Protein AF-A0A8T5NCD7-F1 (afdb_monomer_lite)

Foldseek 3Di:
DDDPPPPVVVVLVQLQDLLSQLVVCVVVVVAPQQFGDLQSSLVSLVVSVVVCVVVVRDRDPLSVLLSVVSVVVNVVVVVVVPDDPPPVPPPDDPDPPPPDDDPPDPDPPPPPRGQGNVNVVVVSVVVVVVVVVVVVVVVVVVVVVVVVVVVVVVVVVVPD

Secondary structure (DSSP, 8-state):
--SSSSSHHHHHHHTTSHHHHHHHHHHTTSS-TTS--HHHHHHHHHHHHHHHHHTT----HHHHHHHHHHHHHHHHHHHHHHS---------------S--PPPPP------PPPPHHHHHHHHHHHHHHHHHHHHHHHHHHHHHHHHHHHHHHHTTS--

Sequence (160 aa):
MTNGEAEAVTGEKILEEPIEILVNLARNGEIDPWNIDIVEITDKFLRQVEELEKMDLRVSGRTLLYAAILLRMKSNALVEVEEPPEEFMDEGDNFEISDYPVPTLPLRRASRRPVTLEELLAELKKAEVIEERRIERIRSKKEVHRTTIKEVLAIAHEED

pLDDT: mean 74.48, std 15.22, range [40.75, 92.0]

Structure (mmCIF, N/CA/C/O backbone):
data_AF-A0A8T5NCD7-F1
#
_entry.id   AF-A0A8T5NCD7-F1
#
loop_
_atom_site.group_PDB
_atom_site.id
_atom_site.type_symbol
_atom_site.label_atom_id
_atom_site.label_alt_id
_atom_site.label_comp_id
_atom_site.label_asym_id
_atom_site.label_entity_id
_atom_site.label_seq_id
_atom_site.pdbx_PDB_ins_code
_atom_site.Cartn_x
_atom_site.Cartn_y
_atom_site.Cartn_z
_atom_site.occupancy
_atom_site.B_iso_or_equiv
_atom_site.auth_seq_id
_atom_site.auth_comp_id
_atom_site.auth_asym_id
_atom_site.auth_atom_id
_atom_site.pdbx_PDB_model_num
ATOM 1 N N . MET A 1 1 ? -11.289 -37.194 17.646 1.00 44.72 1 MET A N 1
ATOM 2 C CA . MET A 1 1 ? -12.014 -35.929 17.892 1.00 44.72 1 MET A CA 1
ATOM 3 C C . MET A 1 1 ? -11.258 -35.285 19.041 1.00 44.72 1 MET A C 1
ATOM 5 O O . MET A 1 1 ? -11.295 -35.862 20.110 1.00 44.72 1 MET A O 1
ATOM 9 N N . THR A 1 2 ? -10.307 -34.375 18.845 1.00 51.69 2 THR A N 1
ATOM 10 C CA . THR A 1 2 ? -10.525 -32.935 18.625 1.00 51.69 2 THR A CA 1
ATOM 11 C C . THR A 1 2 ? -9.167 -32.272 18.300 1.00 51.69 2 THR A C 1
ATOM 13 O O . THR A 1 2 ? -8.440 -31.917 19.216 1.00 51.69 2 THR A O 1
ATOM 16 N N . ASN A 1 3 ? -8.789 -32.133 17.025 1.00 44.78 3 ASN A N 1
ATOM 17 C CA . ASN A 1 3 ? -7.592 -31.360 16.620 1.00 44.78 3 ASN A CA 1
ATOM 18 C C . ASN A 1 3 ? -7.910 -30.313 15.529 1.00 44.78 3 ASN A C 1
ATOM 20 O O . ASN A 1 3 ? -6.996 -29.738 14.958 1.00 44.78 3 ASN A O 1
ATOM 24 N N . GLY A 1 4 ? -9.191 -30.070 15.220 1.00 46.78 4 GLY A N 1
ATOM 25 C CA . GLY A 1 4 ? -9.608 -29.218 14.094 1.00 46.78 4 GLY A CA 1
ATOM 26 C C . GLY A 1 4 ? -9.951 -27.766 14.442 1.00 46.78 4 GLY A C 1
ATOM 27 O O . GLY A 1 4 ? -10.229 -26.993 13.538 1.00 46.78 4 GLY A O 1
ATOM 28 N N . GLU A 1 5 ? -9.958 -27.378 15.720 1.00 46.09 5 GLU A N 1
ATOM 29 C CA . GLU A 1 5 ? -10.472 -26.060 16.143 1.00 46.09 5 GLU A CA 1
ATOM 30 C C . GLU A 1 5 ? -9.367 -25.027 16.435 1.00 46.09 5 GLU A C 1
ATOM 32 O O . GLU A 1 5 ? -9.651 -23.840 16.553 1.00 46.09 5 GLU A O 1
ATOM 37 N N . ALA A 1 6 ? -8.097 -25.443 16.511 1.00 44.88 6 ALA A N 1
ATOM 38 C CA . ALA A 1 6 ? -6.982 -24.552 16.858 1.00 44.88 6 ALA A CA 1
ATOM 39 C C . ALA A 1 6 ? -6.314 -23.859 15.652 1.00 44.88 6 ALA A C 1
ATOM 41 O O . ALA A 1 6 ? -5.519 -22.946 15.851 1.00 44.88 6 ALA A O 1
ATOM 42 N N . GLU A 1 7 ? -6.622 -24.268 14.417 1.00 45.31 7 GLU A N 1
ATOM 43 C CA . GLU A 1 7 ? -5.951 -23.767 13.203 1.00 45.31 7 GLU A CA 1
ATOM 44 C C . GLU A 1 7 ? -6.699 -22.593 12.537 1.00 45.31 7 GLU A C 1
ATOM 46 O O . GLU A 1 7 ? -6.101 -21.801 11.815 1.00 45.31 7 GLU A O 1
ATOM 51 N N . ALA A 1 8 ? -7.996 -22.428 12.828 1.00 47.44 8 ALA A N 1
ATOM 52 C CA . ALA A 1 8 ? -8.821 -21.358 12.261 1.00 47.44 8 ALA A CA 1
ATOM 53 C C . ALA A 1 8 ? -8.645 -20.005 12.980 1.00 47.44 8 ALA A C 1
ATOM 55 O O . ALA A 1 8 ? -8.668 -18.955 12.345 1.00 47.44 8 ALA A O 1
ATOM 56 N N . VAL A 1 9 ? -8.397 -20.017 14.296 1.00 45.19 9 VAL A N 1
ATOM 57 C CA . VAL A 1 9 ? -8.349 -18.795 15.130 1.00 45.19 9 VAL A CA 1
ATOM 58 C C . VAL A 1 9 ? -7.078 -17.964 14.892 1.00 45.19 9 VAL A C 1
ATOM 60 O O . VAL A 1 9 ? -7.050 -16.762 15.155 1.00 45.19 9 VAL A O 1
ATOM 63 N N . THR A 1 10 ? -6.008 -18.576 14.380 1.00 49.28 10 THR A N 1
ATOM 64 C CA . THR A 1 10 ? -4.780 -17.862 14.008 1.00 49.28 10 THR A CA 1
ATOM 65 C C . THR A 1 10 ? -4.906 -17.178 12.650 1.00 49.28 10 THR A C 1
ATOM 67 O O . THR A 1 10 ? -4.465 -16.042 12.530 1.00 49.28 10 THR A O 1
ATOM 70 N N . GLY A 1 11 ? -5.553 -17.802 11.659 1.00 50.88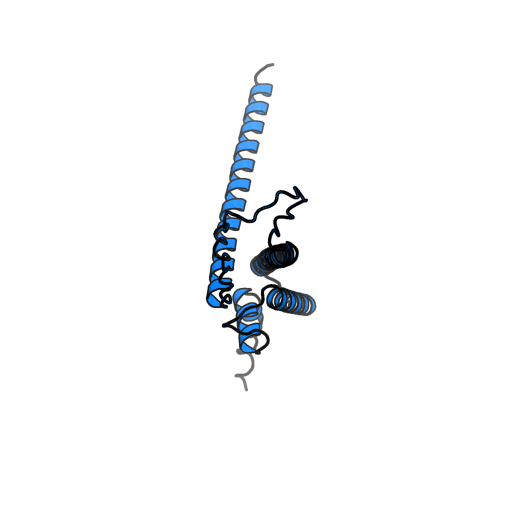 11 GLY A N 1
ATOM 71 C CA . GLY A 1 11 ? -5.681 -17.257 10.299 1.00 50.88 11 GLY A CA 1
ATOM 72 C C . GLY A 1 11 ? -6.440 -15.926 10.207 1.00 50.88 11 GLY A C 1
ATOM 73 O O . GLY A 1 11 ? -6.081 -15.076 9.398 1.00 50.88 11 GLY A O 1
ATOM 74 N N . GLU A 1 12 ? -7.439 -15.710 11.067 1.00 51.38 12 GLU A N 1
ATOM 75 C CA . GLU A 1 12 ? -8.267 -14.491 11.053 1.00 51.38 12 GLU A CA 1
ATOM 76 C C . GLU A 1 12 ? -7.509 -13.249 11.547 1.00 51.38 12 GLU A C 1
ATOM 78 O O . GLU A 1 12 ? -7.588 -12.195 10.924 1.00 51.38 12 GLU A O 1
ATOM 83 N N . LYS A 1 13 ? -6.706 -13.375 12.615 1.00 50.47 13 LYS A N 1
ATOM 84 C CA . LYS A 1 13 ? -5.863 -12.271 13.122 1.00 50.47 13 LYS A CA 1
ATOM 85 C C . LYS A 1 13 ? -4.676 -11.947 12.220 1.00 50.47 13 LYS A C 1
ATOM 87 O O . LYS A 1 13 ? -4.212 -10.814 12.197 1.00 50.47 13 LYS A O 1
ATOM 92 N N . ILE A 1 14 ? -4.176 -12.956 11.516 1.00 52.56 14 ILE A N 1
ATOM 93 C CA . ILE A 1 14 ? -3.037 -12.881 10.593 1.00 52.56 14 ILE A CA 1
ATOM 94 C C . ILE A 1 14 ? -3.354 -11.919 9.427 1.00 52.56 14 ILE A C 1
ATOM 96 O O . ILE A 1 14 ? -2.522 -11.115 9.023 1.00 52.56 14 ILE A O 1
ATOM 100 N N . LEU A 1 15 ? -4.604 -11.875 8.957 1.00 56.56 15 LEU A N 1
ATOM 101 C CA . LEU A 1 15 ? -5.020 -10.980 7.867 1.00 56.56 15 LEU A CA 1
ATOM 102 C C . LEU A 1 15 ? -5.241 -9.512 8.287 1.00 56.56 15 LEU A C 1
ATOM 104 O O . LEU A 1 15 ? -5.474 -8.662 7.427 1.00 56.56 15 LEU A O 1
ATOM 108 N N . GLU A 1 16 ? -5.154 -9.182 9.581 1.00 64.69 16 GLU A N 1
ATOM 109 C CA . GLU A 1 16 ? -5.339 -7.808 10.075 1.00 64.69 16 GLU A CA 1
ATOM 110 C C . GLU A 1 16 ? -4.074 -6.938 9.933 1.00 64.69 16 GLU A C 1
ATOM 112 O O . GLU A 1 16 ? -4.161 -5.704 10.015 1.00 64.69 16 GLU A O 1
ATOM 117 N N . GLU A 1 17 ? -2.900 -7.549 9.720 1.00 83.75 17 GLU A N 1
ATOM 118 C CA . GLU A 1 17 ? -1.643 -6.821 9.549 1.00 83.75 17 GLU A CA 1
ATOM 119 C C . GLU A 1 17 ? -1.420 -6.388 8.087 1.00 83.75 17 GLU A C 1
ATOM 121 O O . GLU A 1 17 ? -1.440 -7.211 7.170 1.00 83.75 17 GLU A O 1
ATOM 126 N N . PRO A 1 18 ? -1.118 -5.102 7.828 1.00 86.44 18 PRO A N 1
ATOM 127 C CA . PRO A 1 18 ? -0.972 -4.602 6.459 1.00 86.44 18 PRO A CA 1
ATOM 128 C C . PRO A 1 18 ? 0.188 -5.243 5.695 1.00 86.44 18 PRO A C 1
ATOM 130 O O . PRO A 1 18 ? 0.117 -5.430 4.483 1.00 86.44 18 PRO A O 1
ATOM 133 N N . ILE A 1 19 ? 1.267 -5.583 6.402 1.00 88.62 19 ILE A N 1
ATOM 134 C CA . ILE A 1 19 ? 2.433 -6.249 5.817 1.00 88.62 19 ILE A CA 1
ATOM 135 C C . ILE A 1 19 ? 2.052 -7.644 5.328 1.00 88.62 19 ILE A C 1
ATOM 137 O O . ILE A 1 19 ? 2.478 -8.058 4.253 1.00 88.62 19 ILE A O 1
ATOM 141 N N . GLU A 1 20 ? 1.238 -8.354 6.101 1.00 87.44 20 GLU A N 1
ATOM 142 C CA . GLU A 1 20 ? 0.788 -9.693 5.756 1.00 87.44 20 GLU A CA 1
ATOM 143 C C . GLU A 1 20 ? -0.099 -9.683 4.513 1.00 87.44 20 GLU A C 1
ATOM 145 O O . GLU A 1 20 ? 0.105 -10.505 3.624 1.00 87.44 20 GLU A O 1
ATOM 150 N N . ILE A 1 21 ? -0.999 -8.703 4.393 1.00 88.50 21 ILE A N 1
ATOM 151 C CA . ILE A 1 21 ? -1.802 -8.504 3.180 1.00 88.50 21 ILE A CA 1
ATOM 152 C C . ILE A 1 21 ? -0.887 -8.373 1.952 1.00 88.50 21 ILE A C 1
ATOM 154 O O . ILE A 1 21 ? -1.056 -9.102 0.977 1.00 88.50 21 ILE A O 1
ATOM 158 N N . LEU A 1 22 ? 0.131 -7.507 2.010 1.00 89.25 22 LEU A N 1
ATOM 159 C CA . LEU A 1 22 ? 1.071 -7.316 0.896 1.00 89.25 22 LEU A CA 1
ATOM 160 C C . LEU A 1 22 ? 1.875 -8.588 0.580 1.00 89.25 22 LEU A C 1
ATOM 162 O O . LEU A 1 22 ? 2.080 -8.925 -0.585 1.00 89.25 22 LEU A O 1
ATOM 166 N N . VAL A 1 23 ? 2.315 -9.319 1.605 1.00 89.19 23 VAL A N 1
ATOM 167 C CA . VAL A 1 23 ? 3.046 -10.582 1.429 1.00 89.19 23 VAL A CA 1
ATOM 168 C C . VAL A 1 23 ? 2.144 -11.672 0.850 1.00 89.19 23 VAL A C 1
ATOM 170 O O . VAL A 1 23 ? 2.603 -12.453 0.019 1.00 89.19 23 VAL A O 1
ATOM 173 N N . ASN A 1 24 ? 0.875 -11.737 1.244 1.00 88.31 24 ASN A N 1
ATOM 174 C CA . ASN A 1 24 ? -0.068 -12.712 0.705 1.00 88.31 24 ASN A CA 1
ATOM 175 C C . ASN A 1 24 ? -0.399 -12.425 -0.760 1.00 88.31 24 ASN A C 1
ATOM 177 O O . ASN A 1 24 ? -0.399 -13.363 -1.550 1.00 88.31 24 ASN A O 1
ATOM 181 N N . LEU A 1 25 ? -0.541 -11.156 -1.158 1.00 89.12 25 LEU A N 1
ATOM 182 C CA . LEU A 1 25 ? -0.657 -10.788 -2.576 1.00 89.12 25 LEU A CA 1
ATOM 183 C C . LEU A 1 25 ? 0.549 -11.297 -3.389 1.00 89.12 25 LEU A C 1
ATOM 185 O O . LEU A 1 25 ? 0.388 -11.832 -4.486 1.00 89.12 25 LEU A O 1
ATOM 189 N N . ALA A 1 26 ? 1.761 -11.196 -2.834 1.00 88.62 26 ALA A N 1
ATOM 190 C CA . ALA A 1 26 ? 2.968 -11.730 -3.466 1.00 88.62 26 ALA A CA 1
ATOM 191 C C . ALA A 1 26 ? 2.989 -13.267 -3.507 1.00 88.62 26 ALA A C 1
ATOM 193 O O . ALA A 1 26 ? 3.331 -13.858 -4.530 1.00 88.62 26 ALA A O 1
ATOM 194 N N . ARG A 1 27 ? 2.598 -13.935 -2.415 1.00 87.50 27 ARG A N 1
ATOM 195 C CA . ARG A 1 27 ? 2.539 -15.406 -2.342 1.00 87.50 27 ARG A CA 1
ATOM 196 C C . ARG A 1 27 ? 1.507 -16.000 -3.293 1.00 87.50 27 ARG A C 1
ATOM 198 O O . ARG A 1 27 ? 1.770 -17.046 -3.878 1.00 87.50 27 ARG A O 1
ATOM 205 N N . ASN A 1 28 ? 0.372 -15.330 -3.466 1.00 87.81 28 ASN A N 1
ATOM 206 C CA . ASN A 1 28 ? -0.683 -15.733 -4.394 1.00 87.81 28 ASN A CA 1
ATOM 207 C C . ASN A 1 28 ? -0.278 -15.534 -5.866 1.00 87.81 28 ASN A C 1
ATOM 209 O O . ASN A 1 28 ? -1.011 -15.947 -6.762 1.00 87.81 28 ASN A O 1
ATOM 213 N N . GLY A 1 29 ? 0.883 -14.919 -6.128 1.00 84.75 29 GLY A N 1
ATOM 214 C CA . GLY A 1 29 ? 1.353 -14.603 -7.474 1.00 84.75 29 GLY A CA 1
ATOM 215 C C . GLY A 1 29 ? 0.603 -13.435 -8.108 1.00 84.75 29 GLY A C 1
ATOM 216 O O . GLY A 1 29 ? 0.669 -13.251 -9.320 1.00 84.75 29 GLY A O 1
ATOM 217 N N . GLU A 1 30 ? -0.121 -12.648 -7.310 1.00 85.50 30 GLU A N 1
ATOM 218 C CA . GLU A 1 30 ? -0.826 -11.477 -7.810 1.00 85.50 30 GLU A CA 1
ATOM 219 C C . GLU A 1 30 ? 0.136 -10.316 -8.067 1.00 85.50 30 GLU A C 1
ATOM 221 O O . GLU A 1 30 ? -0.135 -9.493 -8.928 1.00 85.50 30 GLU A O 1
ATOM 226 N N . ILE A 1 31 ? 1.262 -10.233 -7.363 1.00 87.88 31 ILE A N 1
ATOM 227 C CA . ILE A 1 31 ? 2.287 -9.206 -7.595 1.00 87.88 31 ILE A CA 1
ATOM 228 C C . ILE A 1 31 ? 3.665 -9.853 -7.739 1.00 87.88 31 ILE A C 1
ATOM 230 O O . ILE A 1 31 ? 3.956 -10.845 -7.070 1.00 87.88 31 ILE A O 1
ATOM 234 N N . ASP A 1 32 ? 4.523 -9.279 -8.586 1.00 88.06 32 ASP A N 1
ATOM 235 C CA . ASP A 1 32 ? 5.929 -9.682 -8.691 1.00 88.06 32 ASP A CA 1
ATOM 236 C C . ASP A 1 32 ? 6.749 -9.028 -7.559 1.00 88.06 32 ASP A C 1
ATOM 238 O O . ASP A 1 32 ? 6.855 -7.799 -7.514 1.00 88.06 32 ASP A O 1
ATOM 242 N N . PRO A 1 33 ? 7.371 -9.804 -6.648 1.00 86.69 33 PRO A N 1
ATOM 243 C CA . PRO A 1 33 ? 8.165 -9.250 -5.552 1.00 86.69 33 PRO A CA 1
ATOM 244 C C . PRO A 1 33 ? 9.404 -8.466 -6.002 1.00 86.69 33 PRO A C 1
ATOM 246 O O . PRO A 1 33 ? 9.931 -7.661 -5.230 1.00 86.69 33 PRO A O 1
ATOM 249 N N . TRP A 1 34 ? 9.907 -8.728 -7.210 1.00 88.19 34 TRP A N 1
ATOM 250 C CA . TRP A 1 34 ? 11.135 -8.120 -7.732 1.00 88.19 34 TRP A CA 1
ATOM 251 C C . TRP A 1 34 ? 10.873 -6.873 -8.572 1.00 88.19 34 TRP A C 1
ATOM 253 O O . TRP A 1 34 ? 11.793 -6.085 -8.792 1.00 88.19 34 TRP A O 1
ATOM 263 N N . ASN A 1 35 ? 9.638 -6.701 -9.038 1.00 87.56 35 ASN A N 1
ATOM 264 C CA . ASN A 1 35 ? 9.230 -5.585 -9.872 1.00 87.56 35 ASN A CA 1
ATOM 265 C C . ASN A 1 35 ? 7.796 -5.175 -9.545 1.00 87.56 35 ASN A C 1
AT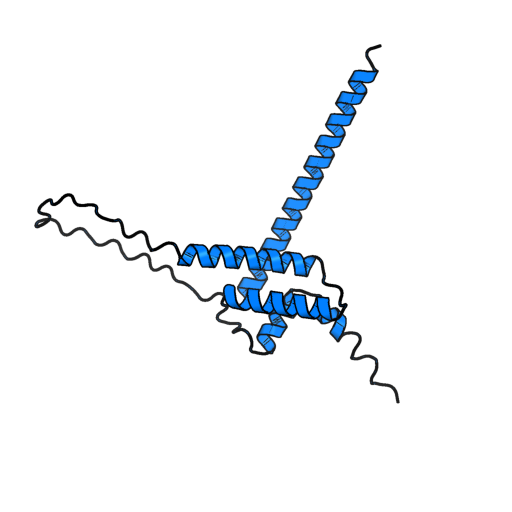OM 267 O O . ASN A 1 35 ? 6.840 -5.636 -10.169 1.00 87.56 35 ASN A O 1
ATOM 271 N N . ILE A 1 36 ? 7.659 -4.300 -8.555 1.00 88.19 36 ILE A N 1
ATOM 272 C CA . ILE A 1 36 ? 6.351 -3.848 -8.100 1.00 88.19 36 ILE A CA 1
ATOM 273 C C . ILE A 1 36 ? 5.895 -2.631 -8.888 1.00 88.19 36 ILE A C 1
ATOM 275 O O . ILE A 1 36 ? 6.551 -1.588 -8.884 1.00 88.19 36 ILE A O 1
ATOM 279 N N . ASP A 1 37 ? 4.699 -2.740 -9.461 1.00 88.31 37 ASP A N 1
ATOM 280 C CA . ASP A 1 37 ? 3.918 -1.586 -9.883 1.00 88.31 37 ASP A CA 1
ATOM 281 C C . ASP A 1 37 ? 3.086 -1.056 -8.703 1.00 88.31 37 ASP A C 1
ATOM 283 O O . ASP A 1 37 ? 2.207 -1.738 -8.165 1.00 88.31 37 ASP A O 1
ATOM 287 N N . ILE A 1 38 ? 3.366 0.189 -8.301 1.00 88.12 38 ILE A N 1
ATOM 288 C CA . ILE A 1 38 ? 2.658 0.874 -7.216 1.00 88.12 38 ILE A CA 1
ATOM 289 C C . ILE A 1 38 ? 1.164 1.050 -7.514 1.00 88.12 38 ILE A C 1
ATOM 291 O O . ILE A 1 38 ? 0.345 1.027 -6.595 1.00 88.12 38 ILE A O 1
ATOM 295 N N . VAL A 1 39 ? 0.785 1.209 -8.783 1.00 88.56 39 VAL A N 1
ATOM 296 C CA . VAL A 1 39 ? -0.612 1.362 -9.207 1.00 88.56 39 VAL A CA 1
ATOM 297 C C . VAL A 1 39 ? -1.357 0.055 -8.955 1.00 88.56 39 VAL A C 1
ATOM 299 O O . VAL A 1 39 ? -2.392 0.056 -8.284 1.00 88.56 39 VAL A O 1
ATOM 302 N N . GLU A 1 40 ? -0.795 -1.052 -9.442 1.00 89.50 40 GLU A N 1
ATOM 303 C CA . GLU A 1 40 ? -1.388 -2.382 -9.347 1.00 89.50 40 GLU A CA 1
ATOM 304 C C . GLU A 1 40 ? -1.478 -2.867 -7.897 1.00 89.50 40 GLU A C 1
ATOM 306 O O . GLU A 1 40 ? -2.544 -3.305 -7.457 1.00 89.50 40 GLU A O 1
ATOM 311 N N . ILE A 1 41 ? -0.390 -2.753 -7.126 1.00 90.75 41 ILE A N 1
ATOM 312 C CA . ILE A 1 41 ? -0.377 -3.218 -5.734 1.00 90.75 41 ILE A CA 1
ATOM 313 C C . ILE A 1 41 ? -1.355 -2.430 -4.863 1.00 90.75 41 ILE A C 1
ATOM 315 O O . ILE A 1 41 ? -2.013 -3.015 -4.006 1.00 90.75 41 ILE A O 1
ATOM 319 N N . THR A 1 42 ? -1.502 -1.123 -5.106 1.00 91.25 42 THR A N 1
ATOM 320 C CA . THR A 1 42 ? -2.449 -0.281 -4.365 1.00 91.25 42 THR A CA 1
ATOM 321 C C . THR A 1 42 ? -3.883 -0.724 -4.631 1.00 91.25 42 THR A C 1
ATOM 323 O O . THR A 1 42 ? -4.659 -0.870 -3.689 1.00 91.25 42 THR A O 1
ATOM 326 N N . ASP A 1 43 ? -4.240 -0.996 -5.889 1.00 92.00 43 ASP A N 1
ATOM 327 C CA . ASP A 1 43 ? -5.595 -1.440 -6.231 1.00 92.00 43 ASP A CA 1
ATOM 328 C C . ASP A 1 43 ? -5.921 -2.804 -5.625 1.00 92.00 43 ASP A C 1
ATOM 330 O O . ASP A 1 43 ? -7.022 -3.004 -5.112 1.00 92.00 43 ASP A O 1
ATOM 334 N N . LYS A 1 44 ? -4.965 -3.737 -5.643 1.00 91.75 44 LYS A N 1
ATOM 335 C CA . LYS A 1 44 ? -5.143 -5.063 -5.037 1.00 91.75 44 LYS A CA 1
ATOM 336 C C . LYS A 1 44 ? -5.230 -4.994 -3.519 1.00 91.75 44 LYS A C 1
ATOM 338 O O . LYS A 1 44 ? -6.117 -5.605 -2.932 1.00 91.75 44 LYS A O 1
ATOM 343 N N . PHE A 1 45 ? -4.377 -4.187 -2.892 1.00 91.44 45 PHE A N 1
ATOM 344 C CA . PHE A 1 45 ? -4.419 -3.955 -1.453 1.00 91.44 45 PHE A CA 1
ATOM 345 C C . PHE A 1 45 ? -5.778 -3.399 -1.013 1.00 91.44 45 PHE A C 1
ATOM 347 O O . PHE A 1 45 ? -6.373 -3.915 -0.071 1.00 91.44 45 PHE A O 1
ATOM 354 N N . LEU A 1 46 ? -6.309 -2.394 -1.718 1.00 91.06 46 LEU A N 1
ATOM 355 C CA . LEU A 1 46 ? -7.614 -1.807 -1.397 1.00 91.06 46 LEU A CA 1
ATOM 356 C C . LEU A 1 46 ? -8.767 -2.801 -1.567 1.00 91.06 46 LEU A C 1
ATOM 358 O O . LEU A 1 46 ? -9.651 -2.837 -0.714 1.00 91.06 46 LEU A O 1
ATOM 362 N N . ARG A 1 47 ? -8.743 -3.637 -2.614 1.00 91.00 47 ARG A N 1
ATOM 363 C CA . ARG A 1 47 ? -9.739 -4.711 -2.787 1.00 91.00 47 ARG A CA 1
ATOM 364 C C . ARG A 1 47 ? -9.706 -5.695 -1.626 1.00 91.00 47 ARG A C 1
ATOM 366 O O . ARG A 1 47 ? -10.760 -6.016 -1.090 1.00 91.00 47 ARG A O 1
ATOM 373 N N . GLN A 1 48 ? -8.513 -6.118 -1.206 1.00 87.94 48 GLN A N 1
ATOM 374 C CA . GLN A 1 48 ? -8.380 -7.033 -0.076 1.00 87.94 48 GLN A CA 1
ATOM 375 C C . GLN A 1 48 ? -8.929 -6.411 1.211 1.00 87.94 48 GLN A C 1
ATOM 377 O O . GLN A 1 48 ? -9.625 -7.082 1.966 1.00 87.94 48 GLN A O 1
ATOM 382 N N . VAL A 1 49 ? -8.660 -5.125 1.456 1.00 87.50 49 VAL A N 1
ATOM 383 C CA . VAL A 1 49 ? -9.216 -4.406 2.613 1.00 87.50 49 VAL A CA 1
ATOM 384 C C . VAL A 1 49 ? -10.744 -4.344 2.548 1.00 87.50 49 VAL A C 1
ATOM 386 O O . VAL A 1 49 ? -11.397 -4.619 3.549 1.00 87.50 49 VAL A O 1
ATOM 389 N N . GLU A 1 50 ? -11.326 -4.058 1.382 1.00 87.19 50 GLU A N 1
ATOM 390 C CA . GLU A 1 50 ? -12.784 -4.024 1.200 1.00 87.19 50 GLU A CA 1
ATOM 391 C C . GLU A 1 50 ? -13.431 -5.406 1.415 1.00 87.19 50 GLU A C 1
ATOM 393 O O . GLU A 1 50 ? -14.522 -5.512 1.976 1.00 87.19 50 GLU A O 1
ATOM 398 N N . GLU A 1 51 ? -12.769 -6.485 0.995 1.00 85.56 51 GLU A N 1
ATOM 399 C CA . GLU A 1 51 ? -13.215 -7.854 1.273 1.00 85.56 51 GLU A CA 1
ATOM 400 C C . GLU A 1 51 ? -13.191 -8.168 2.770 1.00 85.56 51 GLU A C 1
ATOM 402 O O . GLU A 1 51 ? -14.146 -8.749 3.284 1.00 85.56 51 GLU A O 1
ATOM 407 N N . LEU A 1 52 ? -12.141 -7.747 3.482 1.00 83.12 52 LEU A N 1
ATOM 408 C CA . LEU A 1 52 ? -12.054 -7.902 4.935 1.00 83.12 52 LEU A CA 1
ATOM 409 C C . LEU A 1 52 ? -13.182 -7.135 5.644 1.00 83.12 52 LEU A C 1
ATOM 411 O O . LEU A 1 52 ? -13.829 -7.696 6.526 1.00 83.12 52 LEU A O 1
ATOM 415 N N . GLU A 1 53 ? -13.485 -5.903 5.219 1.00 78.69 53 GLU A N 1
ATOM 416 C CA . GLU A 1 53 ? -14.614 -5.129 5.761 1.00 78.69 53 GLU A CA 1
ATOM 417 C C . GLU A 1 53 ? -15.964 -5.818 5.521 1.00 78.69 53 GLU A C 1
ATOM 419 O O . GLU A 1 53 ? -16.806 -5.860 6.416 1.00 78.69 53 GLU A O 1
ATOM 424 N N . LYS A 1 54 ? -16.173 -6.400 4.333 1.00 80.62 54 LYS A N 1
ATOM 425 C CA . LYS A 1 54 ? -17.405 -7.138 3.996 1.00 80.62 54 LYS A CA 1
ATOM 426 C C . LYS A 1 54 ? -17.582 -8.419 4.807 1.00 80.62 54 LYS A C 1
ATOM 428 O O . LYS A 1 54 ? -18.713 -8.866 4.977 1.00 80.62 54 LYS A O 1
ATOM 433 N N . MET A 1 55 ? -16.490 -9.017 5.276 1.00 75.25 55 MET A N 1
ATOM 434 C CA . MET A 1 55 ? -16.499 -10.225 6.104 1.00 75.25 55 MET A CA 1
ATOM 435 C C . MET A 1 55 ? -16.691 -9.929 7.605 1.00 75.25 55 MET A C 1
ATOM 437 O O . MET A 1 55 ? -16.456 -10.814 8.423 1.00 75.25 55 MET A O 1
ATOM 441 N N . ASP A 1 56 ? -17.101 -8.707 7.976 1.00 64.62 56 ASP A N 1
ATOM 442 C CA . ASP A 1 56 ? -17.200 -8.222 9.365 1.00 64.62 56 ASP A CA 1
ATOM 443 C C . ASP A 1 56 ? -15.865 -8.306 10.144 1.00 64.62 56 ASP A C 1
ATOM 445 O O . ASP A 1 56 ? -15.841 -8.273 11.381 1.00 64.62 56 ASP A O 1
ATOM 449 N N . LEU A 1 57 ? -14.725 -8.385 9.441 1.00 69.00 57 LEU A N 1
ATOM 450 C CA . LEU A 1 57 ? -13.408 -8.419 10.071 1.00 69.00 57 LEU A CA 1
ATOM 451 C C . LEU A 1 57 ? -12.961 -7.009 10.450 1.00 69.00 57 LEU A C 1
ATOM 453 O O . LEU A 1 57 ? -13.162 -6.023 9.736 1.00 69.00 57 LEU A O 1
ATOM 457 N N . ARG A 1 58 ? -12.316 -6.903 11.611 1.00 74.19 58 ARG A N 1
ATOM 458 C CA . ARG A 1 58 ? -11.877 -5.617 12.137 1.00 74.19 58 ARG A CA 1
ATOM 459 C C . ARG A 1 58 ? -10.602 -5.167 11.428 1.00 74.19 58 ARG A C 1
ATOM 461 O O . ARG A 1 58 ? -9.508 -5.606 11.762 1.00 74.19 58 ARG A O 1
ATOM 468 N N . VAL A 1 59 ? -10.728 -4.214 10.509 1.00 78.12 59 VAL A N 1
ATOM 469 C CA . VAL A 1 59 ? -9.558 -3.597 9.872 1.00 78.12 59 VAL A CA 1
ATOM 470 C C . VAL A 1 59 ? -8.760 -2.788 10.898 1.00 78.12 59 VAL A C 1
ATOM 472 O O . VAL A 1 59 ? -9.295 -1.941 11.623 1.00 78.12 59 VAL A O 1
ATOM 475 N N . SER A 1 60 ? -7.452 -3.046 10.973 1.00 82.38 60 SER A N 1
ATOM 476 C CA . SER A 1 60 ? -6.569 -2.312 11.874 1.00 82.38 60 SER A CA 1
ATOM 477 C C . SER A 1 60 ? -6.371 -0.864 11.396 1.00 82.38 60 SER A C 1
ATOM 479 O O . SER A 1 60 ? -6.283 -0.578 10.201 1.00 82.38 60 SER A O 1
ATOM 481 N N . GLY A 1 61 ? -6.236 0.083 12.333 1.00 83.44 61 GLY A N 1
ATOM 482 C CA . GLY A 1 61 ? -5.936 1.482 11.987 1.00 83.44 61 GLY A CA 1
ATOM 483 C C . GLY A 1 61 ? -4.610 1.646 11.228 1.00 83.44 61 GLY A C 1
ATOM 484 O O . GLY A 1 61 ? -4.466 2.572 10.433 1.00 83.44 61 GLY A O 1
ATOM 485 N N . ARG A 1 62 ? -3.664 0.713 11.419 1.00 85.56 62 ARG A N 1
ATOM 486 C CA . ARG A 1 62 ? -2.414 0.647 10.647 1.00 85.56 62 ARG A CA 1
ATOM 487 C C . ARG A 1 62 ? -2.668 0.270 9.189 1.00 85.56 62 ARG A C 1
ATOM 489 O O . ARG A 1 62 ? -2.051 0.851 8.305 1.00 85.56 62 ARG A O 1
ATOM 496 N N . THR A 1 63 ? -3.605 -0.637 8.925 1.00 88.44 63 THR A N 1
ATOM 497 C CA . THR A 1 63 ? -3.997 -1.017 7.560 1.00 88.44 63 THR A CA 1
ATOM 498 C C . THR A 1 63 ? -4.608 0.153 6.800 1.00 88.44 63 THR A C 1
ATOM 500 O O . THR A 1 63 ? -4.209 0.419 5.668 1.00 88.44 63 THR A O 1
ATOM 503 N N . LEU A 1 64 ? -5.482 0.927 7.448 1.00 87.38 64 LEU A N 1
ATOM 504 C CA . LEU A 1 64 ? -6.026 2.157 6.862 1.00 87.38 64 LEU A CA 1
ATOM 505 C C . LEU A 1 64 ? -4.939 3.212 6.606 1.00 87.38 64 LEU A C 1
ATOM 507 O O . LEU A 1 64 ? -4.958 3.891 5.580 1.00 87.38 64 LEU A O 1
ATOM 511 N N . LEU A 1 65 ? -3.960 3.334 7.508 1.00 87.62 65 LEU A N 1
ATOM 512 C CA . LEU A 1 65 ? -2.806 4.208 7.295 1.00 87.62 65 LEU A CA 1
ATOM 513 C C . LEU A 1 65 ? -1.997 3.773 6.063 1.00 87.62 65 LEU A C 1
ATOM 515 O O . LEU A 1 65 ? -1.659 4.612 5.231 1.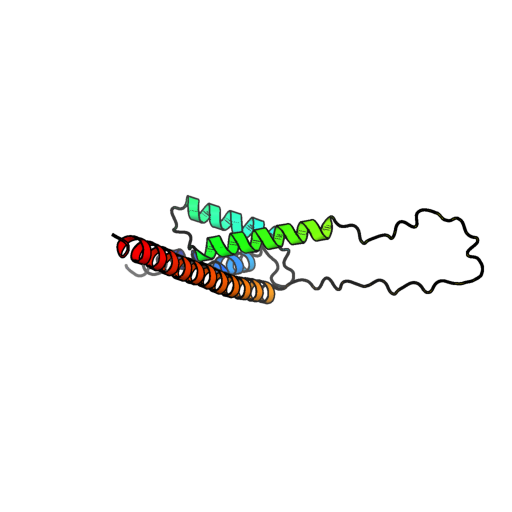00 87.62 65 LEU A O 1
ATOM 519 N N . TYR A 1 66 ? -1.720 2.477 5.914 1.00 90.81 66 TYR A N 1
ATOM 520 C CA . TYR A 1 66 ? -0.969 1.952 4.770 1.00 90.81 66 TYR A CA 1
ATOM 521 C C . TYR A 1 66 ? -1.744 2.145 3.463 1.00 90.81 66 TYR A C 1
ATOM 523 O O . TYR A 1 66 ? -1.145 2.566 2.476 1.00 90.81 66 TYR A O 1
ATOM 531 N N . ALA A 1 67 ? -3.070 1.961 3.469 1.00 91.31 67 ALA A N 1
ATOM 532 C CA . ALA A 1 67 ? -3.930 2.293 2.331 1.00 91.31 67 ALA A CA 1
ATOM 533 C C . ALA A 1 67 ? -3.762 3.760 1.900 1.00 91.31 67 ALA A C 1
ATOM 535 O O . ALA A 1 67 ? -3.565 4.047 0.721 1.00 91.31 67 ALA A O 1
ATOM 536 N N . ALA A 1 68 ? -3.786 4.695 2.856 1.00 91.12 68 ALA A N 1
ATOM 537 C CA . ALA A 1 68 ? -3.615 6.118 2.574 1.00 91.12 68 ALA A CA 1
ATOM 538 C C . ALA A 1 68 ? -2.212 6.450 2.029 1.00 91.12 68 ALA A C 1
ATOM 540 O O . ALA A 1 68 ? -2.081 7.271 1.118 1.00 91.12 68 ALA A O 1
ATOM 541 N N . ILE A 1 69 ? -1.164 5.809 2.558 1.00 90.62 69 ILE A N 1
ATOM 542 C CA . ILE A 1 69 ? 0.214 5.994 2.079 1.00 90.62 69 ILE A CA 1
ATOM 543 C C . ILE A 1 69 ? 0.356 5.458 0.648 1.00 90.62 69 ILE A C 1
ATOM 545 O O . ILE A 1 69 ? 0.867 6.176 -0.211 1.00 90.62 69 ILE A O 1
ATOM 549 N N . LEU A 1 70 ? -0.146 4.251 0.373 1.00 91.31 70 LEU A N 1
ATOM 550 C CA . LEU A 1 70 ? -0.134 3.644 -0.961 1.00 91.31 70 LEU A CA 1
ATOM 551 C C . LEU A 1 70 ? -0.905 4.494 -1.978 1.00 91.31 70 LEU A C 1
ATOM 553 O O . LEU A 1 70 ? -0.382 4.792 -3.047 1.00 91.31 70 LEU A O 1
ATOM 557 N N . LEU A 1 71 ? -2.092 4.991 -1.617 1.00 91.19 71 LEU A N 1
ATOM 558 C CA . LEU A 1 71 ? -2.864 5.920 -2.450 1.00 91.19 71 LEU A CA 1
ATOM 559 C C . LEU A 1 71 ? -2.085 7.196 -2.785 1.00 91.19 71 LEU A C 1
ATOM 561 O O . LEU A 1 71 ? -2.081 7.641 -3.933 1.00 91.19 71 LEU A O 1
ATOM 565 N N . ARG A 1 72 ? -1.390 7.778 -1.802 1.00 89.12 72 ARG A N 1
ATOM 566 C CA . ARG A 1 72 ? -0.530 8.945 -2.029 1.00 89.12 72 ARG A CA 1
ATOM 567 C C . ARG A 1 72 ? 0.624 8.618 -2.981 1.00 89.12 72 ARG A C 1
ATOM 569 O O . ARG A 1 72 ? 0.914 9.416 -3.867 1.00 89.12 72 ARG A O 1
ATOM 576 N N . MET A 1 73 ? 1.271 7.465 -2.816 1.00 88.19 73 MET A N 1
ATOM 577 C CA . MET A 1 73 ? 2.353 7.023 -3.705 1.00 88.19 73 MET A CA 1
ATOM 578 C C . MET A 1 73 ? 1.840 6.781 -5.131 1.00 88.19 73 MET A C 1
ATOM 580 O O . MET A 1 73 ? 2.462 7.255 -6.078 1.00 88.19 73 MET A O 1
ATOM 584 N N . LYS A 1 74 ? 0.669 6.149 -5.287 1.00 88.81 74 LYS A N 1
ATOM 585 C CA . LYS A 1 74 ? -0.008 5.967 -6.579 1.00 88.81 74 LYS A CA 1
ATOM 586 C C . LYS A 1 74 ? -0.305 7.302 -7.264 1.00 88.81 74 LYS A C 1
ATOM 588 O O . LYS A 1 74 ? -0.029 7.450 -8.449 1.00 88.81 74 LYS A O 1
ATOM 593 N N . SER A 1 75 ? -0.829 8.282 -6.524 1.00 89.56 75 SER A N 1
ATOM 594 C CA . SER A 1 75 ? -1.095 9.622 -7.063 1.00 89.56 75 SER A CA 1
ATOM 595 C C . SER A 1 75 ? 0.178 10.287 -7.586 1.00 89.56 75 SER A C 1
ATOM 597 O O . SER A 1 75 ? 0.157 10.834 -8.681 1.00 89.56 75 SER A O 1
ATOM 599 N N . ASN A 1 76 ? 1.282 10.227 -6.837 1.00 85.25 76 ASN A N 1
ATOM 600 C CA . ASN A 1 76 ? 2.555 10.801 -7.281 1.00 85.25 76 ASN A CA 1
ATOM 601 C C . ASN A 1 76 ? 3.097 10.087 -8.526 1.00 85.25 76 ASN A C 1
ATOM 603 O O . ASN A 1 76 ? 3.537 10.743 -9.463 1.00 85.25 76 ASN A O 1
ATOM 607 N N . ALA A 1 77 ? 3.018 8.754 -8.555 1.00 83.06 77 ALA A N 1
ATOM 608 C CA . ALA A 1 77 ? 3.483 7.961 -9.688 1.00 83.06 77 ALA A CA 1
ATOM 609 C C . ALA A 1 77 ? 2.707 8.266 -10.978 1.00 83.06 77 ALA A C 1
ATOM 611 O O . ALA A 1 77 ? 3.299 8.271 -12.051 1.00 83.06 77 ALA A O 1
ATOM 612 N N . LEU A 1 78 ? 1.403 8.548 -10.883 1.00 80.75 78 LEU A N 1
ATOM 613 C CA . LEU A 1 78 ? 0.600 8.970 -12.034 1.00 80.75 78 LEU A CA 1
ATOM 614 C C . LEU A 1 78 ? 0.991 10.371 -12.528 1.00 80.75 78 LEU A C 1
ATOM 616 O O . LEU A 1 78 ? 1.121 10.565 -13.731 1.00 80.75 78 LEU A O 1
ATOM 620 N N . VAL A 1 79 ? 1.245 11.318 -11.619 1.00 77.69 79 VAL A N 1
ATOM 621 C CA . VAL A 1 79 ? 1.669 12.686 -11.981 1.00 77.69 79 VAL A CA 1
ATOM 622 C C . VAL A 1 79 ? 3.022 12.685 -12.703 1.00 77.69 79 VAL A C 1
ATOM 624 O O . VAL A 1 79 ? 3.168 13.338 -13.729 1.00 77.69 79 VAL A O 1
ATOM 627 N N . GLU A 1 80 ? 3.991 11.894 -12.236 1.00 68.38 80 GLU A N 1
ATOM 628 C CA . GLU A 1 80 ? 5.308 11.765 -12.887 1.00 68.38 80 GLU A CA 1
ATOM 629 C C . GLU A 1 80 ? 5.256 11.117 -14.284 1.00 68.38 80 GLU A C 1
ATOM 631 O O . GLU A 1 80 ? 6.225 11.190 -15.039 1.00 68.38 80 GLU A O 1
ATOM 636 N N . VAL A 1 81 ? 4.164 10.427 -14.625 1.00 64.75 81 VAL A N 1
ATOM 637 C CA . VAL A 1 81 ? 3.942 9.873 -15.971 1.00 64.75 81 VAL A CA 1
ATOM 638 C C . VAL A 1 81 ? 3.302 10.910 -16.898 1.00 64.75 81 VAL A C 1
ATOM 640 O O . VAL A 1 81 ? 3.526 10.850 -18.106 1.00 64.75 81 VAL A O 1
ATOM 643 N N . GLU A 1 82 ? 2.521 11.846 -16.354 1.00 60.38 82 GLU A N 1
ATOM 644 C CA . GLU A 1 82 ? 1.838 12.890 -17.124 1.00 60.38 82 GLU A CA 1
ATOM 645 C C . GLU A 1 82 ? 2.732 14.081 -17.471 1.00 60.38 82 GLU A C 1
ATOM 647 O O . GLU A 1 82 ? 2.477 14.729 -18.485 1.00 60.38 82 GLU A O 1
ATOM 652 N N . GLU A 1 83 ? 3.778 14.364 -16.691 1.00 52.50 83 GLU A N 1
ATOM 653 C CA . GLU A 1 83 ? 4.785 15.345 -17.094 1.00 52.50 83 GLU A CA 1
ATOM 654 C C . GLU A 1 83 ? 5.567 14.782 -18.294 1.00 52.50 83 GLU A C 1
ATOM 656 O O . GLU A 1 83 ? 6.342 13.829 -18.129 1.00 52.50 83 GLU A O 1
ATOM 661 N N . PRO A 1 84 ? 5.397 15.327 -19.521 1.00 53.69 84 PRO A N 1
ATOM 662 C CA . PRO A 1 84 ? 6.347 15.018 -20.573 1.00 53.69 84 PRO A CA 1
ATOM 663 C C . PRO A 1 84 ? 7.736 15.403 -20.045 1.00 53.69 84 PRO A C 1
ATOM 665 O O . PRO A 1 84 ? 7.845 16.380 -19.293 1.00 53.69 84 PRO A O 1
ATOM 668 N N . PRO A 1 85 ? 8.811 14.671 -20.407 1.00 56.81 85 PRO A N 1
ATOM 669 C CA . PRO A 1 85 ? 10.144 15.226 -20.204 1.00 56.81 85 PRO A CA 1
ATOM 670 C C . PRO A 1 85 ? 10.091 16.636 -20.779 1.00 56.81 85 PRO A C 1
ATOM 672 O O . PRO A 1 85 ? 9.549 16.776 -21.872 1.00 56.81 85 PRO A O 1
ATOM 675 N N . GLU A 1 86 ? 10.535 17.648 -20.028 1.00 55.22 86 GLU A N 1
ATOM 676 C CA . GLU A 1 86 ? 10.617 19.024 -20.518 1.00 55.22 86 GLU A CA 1
ATOM 677 C C . GLU A 1 86 ? 11.407 19.004 -21.836 1.00 55.22 86 GLU A C 1
ATOM 679 O O . GLU A 1 86 ? 12.635 19.102 -21.873 1.00 55.22 86 GLU A O 1
ATOM 684 N N . GLU A 1 87 ? 10.704 18.801 -22.947 1.00 50.22 87 GLU A N 1
ATOM 685 C CA . GLU A 1 87 ? 11.134 19.209 -24.254 1.00 50.22 87 GLU A CA 1
ATOM 686 C C . GLU A 1 87 ? 11.109 20.713 -24.104 1.00 50.22 87 GLU A C 1
ATOM 688 O O . GLU A 1 87 ? 10.044 21.328 -24.072 1.00 50.22 87 GLU A O 1
ATOM 693 N N . PHE A 1 88 ? 12.289 21.288 -23.871 1.00 48.41 88 PHE A N 1
ATOM 694 C CA . PHE A 1 88 ? 12.513 22.701 -24.087 1.00 48.41 88 PHE A CA 1
ATOM 695 C C . PHE A 1 88 ? 11.946 22.990 -25.476 1.00 48.41 88 PHE A C 1
ATOM 697 O O . PHE A 1 88 ? 12.568 22.661 -26.486 1.00 48.41 88 PHE A O 1
ATOM 704 N N . MET A 1 89 ? 10.714 23.498 -25.517 1.00 43.06 89 MET A N 1
ATOM 705 C CA . MET A 1 89 ? 10.114 24.015 -26.726 1.00 43.06 89 MET A CA 1
ATOM 706 C C . MET A 1 89 ? 10.976 25.217 -27.069 1.00 43.06 89 MET A C 1
ATOM 708 O O . MET A 1 89 ? 10.852 26.279 -26.462 1.00 43.06 89 MET A O 1
ATOM 712 N N . ASP A 1 90 ? 11.923 24.997 -27.973 1.00 48.97 90 ASP A N 1
ATOM 713 C CA . ASP A 1 90 ? 12.651 26.052 -28.652 1.00 48.97 90 ASP A CA 1
ATOM 714 C C . ASP A 1 90 ? 11.618 26.784 -29.517 1.00 48.97 90 ASP A C 1
ATOM 716 O O . ASP A 1 90 ? 11.395 26.463 -30.687 1.00 48.97 90 ASP A O 1
ATOM 720 N N . GLU A 1 91 ? 10.862 27.688 -28.887 1.00 43.88 91 GLU A N 1
ATOM 721 C CA . GLU A 1 91 ? 10.041 28.660 -29.591 1.00 43.88 91 GLU A CA 1
ATOM 722 C C . GLU A 1 91 ? 10.993 29.571 -30.363 1.00 43.88 91 GLU A C 1
ATOM 724 O O . GLU A 1 91 ? 11.520 30.549 -29.844 1.00 43.88 91 GLU A O 1
ATOM 729 N N . GLY A 1 92 ? 11.216 29.151 -31.608 1.00 50.31 92 GLY A N 1
ATOM 730 C CA . GLY A 1 92 ? 11.859 29.832 -32.717 1.00 50.31 92 GLY A CA 1
ATOM 731 C C . GLY A 1 92 ? 12.439 31.211 -32.439 1.00 50.31 92 GLY A C 1
ATOM 732 O O . GLY A 1 92 ? 11.732 32.211 -32.530 1.00 50.31 92 GLY A O 1
ATOM 733 N N . ASP A 1 93 ? 13.764 31.256 -32.350 1.00 40.75 93 ASP A N 1
ATOM 734 C CA . ASP A 1 93 ? 14.507 32.298 -33.042 1.00 40.75 93 ASP A CA 1
ATOM 735 C C . ASP A 1 93 ? 15.368 31.622 -34.112 1.00 40.75 93 ASP A C 1
ATOM 737 O O . ASP A 1 93 ? 16.326 30.899 -33.840 1.00 40.75 93 ASP A O 1
ATOM 741 N N . ASN A 1 94 ? 14.949 31.803 -35.363 1.00 50.00 94 ASN A N 1
ATOM 742 C CA . ASN A 1 94 ? 15.544 31.228 -36.561 1.00 50.00 94 ASN A CA 1
ATOM 743 C C . ASN A 1 94 ? 16.890 31.922 -36.849 1.00 50.00 94 ASN A C 1
ATOM 745 O O . ASN A 1 94 ? 17.012 32.687 -37.804 1.00 50.00 94 ASN A O 1
ATOM 749 N N . PHE A 1 95 ? 17.885 31.708 -35.988 1.00 47.00 95 PHE A N 1
ATOM 750 C CA . PHE A 1 95 ? 19.271 32.096 -36.226 1.00 47.00 95 PHE A CA 1
ATOM 751 C C . PHE A 1 95 ? 19.971 30.950 -36.959 1.00 47.00 95 PHE A C 1
ATOM 753 O O . PHE A 1 95 ? 19.838 29.790 -36.578 1.00 47.00 95 PHE A O 1
ATOM 760 N N . GLU A 1 96 ? 20.710 31.263 -38.023 1.00 54.47 96 GLU A N 1
ATOM 761 C CA . GLU A 1 96 ? 21.532 30.306 -38.770 1.00 54.47 96 GLU A CA 1
ATOM 762 C C . GLU A 1 96 ? 22.628 29.714 -37.860 1.00 54.47 96 GLU A C 1
ATOM 764 O O . GLU A 1 96 ? 23.772 30.163 -37.831 1.00 54.47 96 GLU A O 1
ATOM 769 N N . ILE A 1 97 ? 22.280 28.689 -37.082 1.00 52.69 97 ILE A N 1
ATOM 770 C CA . ILE A 1 97 ? 23.197 27.910 -36.245 1.00 52.69 97 ILE A CA 1
ATOM 771 C C . ILE A 1 97 ? 23.875 26.881 -37.160 1.00 52.69 97 ILE A C 1
ATOM 773 O O . ILE A 1 97 ? 23.566 25.694 -37.133 1.00 52.69 97 ILE A O 1
ATOM 777 N N . SER A 1 98 ? 24.762 27.342 -38.047 1.00 58.22 98 SER A N 1
ATOM 778 C CA . SER A 1 98 ? 25.551 26.446 -38.911 1.00 58.22 98 SER A CA 1
ATOM 779 C C . SER A 1 98 ? 26.979 26.209 -38.405 1.00 58.22 98 SER A C 1
ATOM 781 O O . SER A 1 98 ? 27.594 25.230 -38.818 1.00 58.22 98 SER A O 1
ATOM 783 N N . ASP A 1 99 ? 27.506 27.043 -37.498 1.00 58.50 99 ASP A N 1
ATOM 784 C CA . ASP A 1 99 ? 28.952 27.047 -37.199 1.00 58.50 99 ASP A CA 1
ATOM 785 C C . ASP A 1 99 ? 29.349 26.621 -35.778 1.00 58.50 99 ASP A C 1
ATOM 787 O O . ASP A 1 99 ? 30.539 26.539 -35.475 1.00 58.50 99 ASP A O 1
ATOM 791 N N . TYR A 1 100 ? 28.400 26.288 -34.901 1.00 66.19 100 TYR A N 1
ATOM 792 C CA . TYR A 1 100 ? 28.721 25.773 -33.566 1.00 66.19 100 TYR A CA 1
ATOM 793 C C . TYR A 1 100 ? 27.909 24.514 -33.253 1.00 66.19 100 TYR A C 1
ATOM 795 O O . TYR A 1 100 ? 26.710 24.617 -32.990 1.00 66.19 100 TYR A O 1
ATOM 803 N N . PRO A 1 101 ? 28.527 23.315 -33.244 1.00 69.69 101 PRO A N 1
ATOM 804 C CA . PRO A 1 101 ? 27.849 22.122 -32.767 1.00 69.69 101 PRO A CA 1
ATOM 805 C C . PRO A 1 101 ? 27.613 22.281 -31.265 1.00 69.69 101 PRO A C 1
ATOM 807 O O . PRO A 1 101 ? 28.545 22.204 -30.463 1.00 69.69 101 PRO A O 1
ATOM 810 N N . VAL A 1 102 ? 26.363 22.533 -30.880 1.00 75.12 102 VAL A N 1
ATOM 811 C CA . VAL A 1 102 ? 25.956 22.541 -29.475 1.00 75.12 102 VAL A CA 1
ATOM 812 C C . VAL A 1 102 ? 26.184 21.125 -28.932 1.00 75.12 102 VAL A C 1
ATOM 814 O O . VAL A 1 102 ? 25.627 20.173 -29.487 1.00 75.12 102 VAL A O 1
ATOM 817 N N . PRO A 1 103 ? 27.012 20.925 -27.890 1.00 71.06 103 PRO A N 1
ATOM 818 C CA . PRO A 1 103 ? 27.176 19.607 -27.299 1.00 71.06 103 PRO A CA 1
ATOM 819 C C . PRO A 1 103 ? 25.828 19.156 -26.741 1.00 71.06 103 PRO A C 1
ATOM 821 O O . PRO A 1 103 ? 25.281 19.793 -25.842 1.00 71.06 103 PRO A O 1
ATOM 824 N N . THR A 1 104 ? 25.279 18.062 -27.267 1.00 72.00 104 THR A N 1
ATOM 825 C CA . THR A 1 104 ? 24.054 17.478 -26.720 1.00 72.00 104 THR A CA 1
ATOM 826 C C . THR A 1 104 ? 24.319 17.089 -25.272 1.00 72.00 104 THR A C 1
ATOM 828 O O . THR A 1 104 ? 25.198 16.259 -25.007 1.00 72.00 104 THR A O 1
ATOM 831 N N . LEU A 1 105 ? 23.580 17.686 -24.335 1.00 72.88 105 LEU A N 1
ATOM 832 C CA . LEU A 1 105 ? 23.618 17.274 -22.937 1.00 72.88 105 LEU A CA 1
ATOM 833 C C . LEU A 1 105 ? 23.335 15.766 -22.876 1.00 72.88 105 LEU A C 1
ATOM 835 O O . LEU A 1 105 ? 22.429 15.289 -23.568 1.00 72.88 105 LEU A O 1
ATOM 839 N N . PRO A 1 106 ? 24.100 14.984 -22.094 1.00 68.94 106 PRO A N 1
ATOM 840 C CA . PRO A 1 106 ? 23.810 13.571 -21.955 1.00 68.94 106 PRO A CA 1
ATOM 841 C C . PRO A 1 106 ? 22.391 13.439 -21.411 1.00 68.94 106 PRO A C 1
ATOM 843 O O . PRO A 1 106 ? 22.104 13.935 -20.320 1.00 68.94 106 PRO A O 1
ATOM 846 N N . LEU A 1 107 ? 21.519 12.772 -22.176 1.00 67.81 107 LEU A N 1
ATOM 847 C CA . LEU A 1 107 ? 20.187 12.369 -21.734 1.00 67.81 107 LEU A CA 1
ATOM 848 C C . LEU A 1 107 ? 20.317 11.832 -20.311 1.00 67.81 107 LEU A C 1
ATOM 850 O O . LEU A 1 107 ? 20.998 10.822 -20.083 1.00 67.81 107 LEU A O 1
ATOM 854 N N . ARG A 1 108 ? 19.719 12.537 -19.346 1.00 58.91 108 ARG A N 1
ATOM 855 C CA . ARG A 1 108 ? 19.676 12.096 -17.958 1.00 58.91 108 ARG A CA 1
ATOM 856 C C . ARG A 1 108 ? 18.832 10.833 -17.955 1.00 58.91 108 ARG A C 1
ATOM 858 O O . ARG A 1 108 ? 17.610 10.885 -17.914 1.00 58.91 108 ARG A O 1
ATOM 865 N N . ARG A 1 109 ? 19.491 9.681 -18.067 1.00 56.62 109 ARG A N 1
ATOM 866 C CA . ARG A 1 109 ? 18.836 8.382 -17.956 1.00 56.62 109 ARG A CA 1
ATOM 867 C C . ARG A 1 109 ? 18.361 8.303 -16.513 1.00 56.62 109 ARG A C 1
ATOM 869 O O . ARG A 1 109 ? 19.157 8.011 -15.621 1.00 56.62 109 ARG A O 1
ATOM 876 N N . ALA A 1 110 ? 17.100 8.635 -16.262 1.00 57.00 110 ALA A N 1
ATOM 877 C CA . ALA A 1 110 ? 16.464 8.260 -15.018 1.00 57.00 110 ALA A CA 1
ATOM 878 C C . ALA A 1 110 ? 16.479 6.731 -15.012 1.00 57.00 110 ALA A C 1
ATOM 880 O O . ALA A 1 110 ? 15.760 6.082 -15.769 1.00 57.00 110 ALA A O 1
ATOM 881 N N . SER A 1 111 ? 17.406 6.148 -14.254 1.00 56.41 111 SER A N 1
ATOM 882 C CA . SER A 1 111 ? 17.431 4.710 -14.037 1.00 56.41 111 SER A CA 1
ATOM 883 C C . SER A 1 111 ? 16.178 4.381 -13.233 1.00 56.41 111 SER A C 1
ATOM 885 O O . SER A 1 111 ? 16.181 4.515 -12.011 1.00 56.41 111 SER A O 1
ATOM 887 N N . ARG A 1 112 ? 15.085 4.037 -13.924 1.00 62.84 112 ARG A N 1
ATOM 888 C CA . ARG A 1 112 ? 13.841 3.542 -13.323 1.00 62.84 112 ARG A CA 1
ATOM 889 C C . ARG A 1 112 ? 14.106 2.121 -12.836 1.00 62.84 112 ARG A C 1
ATOM 891 O O . ARG A 1 112 ? 13.693 1.152 -13.465 1.00 62.84 112 ARG A O 1
ATOM 898 N N . ARG A 1 113 ? 14.924 1.995 -11.787 1.00 67.19 113 ARG A N 1
ATOM 899 C CA . ARG A 1 113 ? 15.157 0.705 -11.143 1.00 67.19 113 ARG A CA 1
ATOM 900 C C . ARG A 1 113 ? 13.798 0.188 -10.666 1.00 67.19 113 ARG A C 1
ATOM 902 O O . ARG A 1 113 ? 13.078 0.965 -10.039 1.00 67.19 113 ARG A O 1
ATOM 909 N N . PRO A 1 114 ? 13.438 -1.062 -10.989 1.00 74.12 114 PRO A N 1
ATOM 910 C CA . PRO A 1 114 ? 12.211 -1.647 -10.476 1.00 74.12 114 PRO A CA 1
ATOM 911 C C . PRO A 1 114 ? 12.284 -1.674 -8.947 1.00 74.12 114 PRO A C 1
ATOM 913 O O . PRO A 1 114 ? 13.319 -2.041 -8.384 1.00 74.12 114 PRO A O 1
ATOM 916 N N . VAL A 1 115 ? 11.213 -1.231 -8.292 1.00 83.06 115 VAL A N 1
ATOM 917 C CA . VAL A 1 115 ? 11.121 -1.227 -6.829 1.00 83.06 115 VAL A CA 1
ATOM 918 C C . VAL A 1 115 ? 10.787 -2.641 -6.370 1.00 83.06 115 VAL A C 1
ATOM 920 O O . VAL A 1 115 ? 9.881 -3.283 -6.904 1.00 83.06 115 VAL A O 1
ATOM 923 N N . THR A 1 116 ? 11.529 -3.132 -5.381 1.00 89.62 116 THR A N 1
ATOM 924 C CA . THR A 1 116 ? 11.298 -4.463 -4.798 1.00 89.62 116 THR A CA 1
ATOM 925 C C . THR A 1 116 ? 10.288 -4.414 -3.653 1.00 89.62 116 THR A C 1
ATOM 927 O O . THR A 1 116 ? 10.082 -3.372 -3.027 1.00 89.62 116 THR A O 1
ATOM 930 N N . LEU A 1 117 ? 9.693 -5.562 -3.319 1.00 86.81 117 LEU A N 1
ATOM 931 C CA . LEU A 1 117 ? 8.775 -5.699 -2.182 1.00 86.81 117 LEU A CA 1
ATOM 932 C C . LEU A 1 117 ? 9.416 -5.278 -0.870 1.00 86.81 117 LEU A C 1
ATOM 934 O O . LEU A 1 117 ? 8.825 -4.523 -0.106 1.00 86.81 117 LEU A O 1
ATOM 938 N N . GLU A 1 118 ? 10.642 -5.725 -0.626 1.00 87.44 118 GLU A N 1
ATOM 939 C CA . GLU A 1 118 ? 11.375 -5.372 0.585 1.00 87.44 118 GLU A CA 1
ATOM 940 C C . GLU A 1 118 ? 11.584 -3.857 0.705 1.00 87.44 118 GLU A C 1
ATOM 942 O O . GLU A 1 118 ? 11.369 -3.283 1.775 1.00 87.44 118 GLU A O 1
ATOM 947 N N . GLU A 1 119 ? 11.945 -3.204 -0.400 1.00 87.38 119 GLU A N 1
ATOM 948 C CA . GLU A 1 119 ? 12.132 -1.756 -0.449 1.00 87.38 119 GLU A CA 1
ATOM 949 C C . GLU A 1 119 ? 10.821 -1.012 -0.186 1.00 87.38 119 GLU A C 1
ATOM 951 O O . GLU A 1 119 ? 10.787 -0.139 0.683 1.00 87.38 119 GLU A O 1
ATOM 956 N N . LEU A 1 120 ? 9.725 -1.423 -0.832 1.00 88.19 120 LEU A N 1
ATOM 957 C CA . LEU A 1 120 ? 8.402 -0.849 -0.591 1.00 88.19 120 LEU A CA 1
ATOM 958 C C . LEU A 1 120 ? 7.988 -0.992 0.879 1.00 88.19 120 LEU A C 1
ATOM 960 O O . LEU A 1 120 ? 7.564 -0.022 1.505 1.00 88.19 120 LEU A O 1
ATOM 964 N N . LEU A 1 121 ? 8.142 -2.180 1.469 1.00 89.06 121 LEU A N 1
ATOM 965 C CA . LEU A 1 121 ? 7.820 -2.401 2.881 1.00 89.06 121 LEU A CA 1
ATOM 966 C C . LEU A 1 121 ? 8.673 -1.517 3.797 1.00 89.06 121 LEU A C 1
ATOM 968 O O . LEU A 1 121 ? 8.175 -0.995 4.798 1.00 89.06 121 LEU A O 1
ATOM 972 N N . ALA A 1 122 ? 9.955 -1.342 3.475 1.00 88.56 122 ALA A N 1
ATOM 973 C CA . ALA A 1 122 ? 10.838 -0.463 4.227 1.00 88.56 122 ALA A CA 1
ATOM 974 C C . ALA A 1 122 ? 10.400 1.006 4.122 1.00 88.56 122 ALA A C 1
ATOM 976 O O . ALA A 1 122 ? 10.452 1.728 5.120 1.00 88.56 122 ALA A O 1
ATOM 977 N N . GLU A 1 123 ? 9.952 1.458 2.952 1.00 87.75 123 GLU A N 1
ATOM 978 C CA . GLU A 1 123 ? 9.405 2.803 2.766 1.00 87.75 123 GLU A CA 1
ATOM 979 C C . GLU A 1 123 ? 8.096 3.013 3.522 1.00 87.75 123 GLU A C 1
ATOM 981 O O . GLU A 1 123 ? 7.961 4.016 4.224 1.00 87.75 123 GLU A O 1
ATOM 986 N N . LEU A 1 124 ? 7.174 2.052 3.466 1.00 87.25 124 LEU A N 1
ATOM 987 C CA . LEU A 1 124 ? 5.912 2.115 4.204 1.00 87.25 124 LEU A CA 1
ATOM 988 C C . LEU A 1 124 ? 6.149 2.183 5.719 1.00 87.25 124 LEU A C 1
ATOM 990 O O . LEU A 1 124 ? 5.569 3.034 6.392 1.00 87.25 124 LEU A O 1
ATOM 994 N N . LYS A 1 125 ? 7.084 1.386 6.253 1.00 88.12 125 LYS A N 1
ATOM 995 C CA . LYS A 1 125 ? 7.488 1.468 7.669 1.00 88.12 125 LYS A CA 1
ATOM 996 C C . LYS A 1 125 ? 8.113 2.815 8.025 1.00 88.12 125 LYS A C 1
ATOM 998 O O . LYS A 1 125 ? 7.833 3.372 9.084 1.00 88.12 125 LYS A O 1
ATOM 1003 N N . LYS A 1 126 ? 8.972 3.365 7.161 1.00 87.88 126 LYS A N 1
ATOM 1004 C CA . LYS A 1 126 ? 9.536 4.709 7.375 1.00 87.88 126 LYS A CA 1
ATOM 1005 C C . LYS A 1 126 ? 8.430 5.765 7.384 1.00 87.88 126 LYS A C 1
ATOM 1007 O O . LYS A 1 126 ? 8.465 6.659 8.227 1.00 87.88 126 LYS A O 1
ATOM 1012 N N . ALA A 1 127 ? 7.464 5.660 6.475 1.00 86.50 127 ALA A N 1
ATOM 1013 C CA . ALA A 1 127 ? 6.329 6.569 6.389 1.00 86.50 127 ALA A CA 1
ATOM 1014 C C . ALA A 1 127 ? 5.426 6.480 7.631 1.00 86.50 127 ALA A C 1
ATOM 1016 O O . ALA A 1 127 ? 5.026 7.520 8.148 1.00 86.50 127 ALA A O 1
ATOM 1017 N N . GLU A 1 128 ? 5.198 5.281 8.175 1.00 85.94 128 GLU A N 1
ATOM 1018 C CA . GLU A 1 128 ? 4.491 5.079 9.448 1.00 85.94 128 GLU A CA 1
ATOM 1019 C C . GLU A 1 128 ? 5.168 5.845 10.594 1.00 85.94 128 GLU A C 1
ATOM 1021 O O . GLU A 1 128 ? 4.536 6.678 11.242 1.00 85.94 128 GLU A O 1
ATOM 1026 N N . VAL A 1 129 ? 6.481 5.666 10.776 1.00 87.19 129 VAL A N 1
ATOM 1027 C CA . VAL A 1 129 ? 7.248 6.361 11.828 1.00 87.19 129 VAL A CA 1
ATOM 1028 C C . VAL A 1 129 ? 7.213 7.885 11.654 1.00 87.19 129 VAL A C 1
ATOM 1030 O O . VAL A 1 129 ? 7.201 8.642 12.630 1.00 87.19 129 VAL A O 1
ATOM 1033 N N . ILE A 1 130 ? 7.230 8.372 10.412 1.00 85.94 130 ILE A N 1
ATOM 1034 C CA . ILE A 1 130 ? 7.137 9.808 10.123 1.00 85.94 130 ILE A CA 1
ATOM 1035 C C . ILE A 1 130 ? 5.761 10.350 10.520 1.00 85.94 130 ILE A C 1
ATOM 1037 O O . ILE A 1 130 ? 5.687 11.412 11.147 1.00 85.94 130 ILE A O 1
ATOM 1041 N N . GLU A 1 131 ? 4.688 9.636 10.186 1.00 77.44 131 GLU A N 1
ATOM 1042 C CA . GLU A 1 131 ? 3.328 10.034 10.543 1.00 77.44 131 GLU A CA 1
ATOM 1043 C C . GLU A 1 131 ? 3.098 9.979 12.059 1.00 77.44 131 GLU A C 1
ATOM 1045 O O . GLU A 1 131 ? 2.528 10.919 12.615 1.00 77.44 131 GLU A O 1
ATOM 1050 N N . GLU A 1 132 ? 3.643 8.989 12.771 1.00 82.00 132 GLU A N 1
ATOM 1051 C CA . GLU A 1 132 ? 3.611 8.955 14.241 1.00 82.00 132 GLU A CA 1
ATOM 1052 C C . GLU A 1 132 ? 4.244 10.217 14.849 1.00 82.00 132 GLU A C 1
ATOM 1054 O O . GLU A 1 132 ? 3.618 10.924 15.647 1.00 82.00 132 GLU A O 1
ATOM 1059 N N . ARG A 1 133 ? 5.446 10.588 14.390 1.00 83.38 133 ARG A N 1
ATOM 1060 C CA . ARG A 1 133 ? 6.129 11.815 14.839 1.00 83.38 133 ARG A CA 1
ATOM 1061 C C . ARG A 1 133 ? 5.334 13.075 14.513 1.00 83.38 133 ARG A C 1
ATOM 1063 O O . ARG A 1 133 ? 5.366 14.051 15.265 1.00 83.38 133 ARG A O 1
ATOM 1070 N N . ARG A 1 134 ? 4.646 13.104 13.372 1.00 79.81 134 ARG A N 1
ATOM 1071 C CA . ARG A 1 134 ? 3.794 14.233 12.981 1.00 79.81 134 ARG A CA 1
ATOM 1072 C C . ARG A 1 134 ? 2.597 14.362 13.921 1.00 79.81 134 ARG A C 1
ATOM 1074 O O . ARG A 1 134 ? 2.303 15.473 14.367 1.00 79.81 134 ARG A O 1
ATOM 1081 N N . ILE A 1 135 ? 1.946 13.248 14.248 1.00 80.12 135 ILE A N 1
ATOM 1082 C CA . ILE A 1 135 ? 0.815 13.200 15.179 1.00 80.12 135 ILE A CA 1
ATOM 1083 C C . ILE A 1 135 ? 1.244 13.696 16.564 1.00 80.12 135 ILE A C 1
ATOM 1085 O O . ILE A 1 135 ? 0.562 14.540 17.151 1.00 80.12 135 ILE A O 1
ATOM 1089 N N . GLU A 1 136 ? 2.403 13.257 17.057 1.00 80.00 136 GLU A N 1
ATOM 1090 C CA . GLU A 1 136 ? 2.957 13.718 18.335 1.00 80.00 136 GLU A CA 1
ATOM 1091 C C . GLU A 1 136 ? 3.195 15.232 18.359 1.00 80.00 136 GLU A C 1
ATOM 1093 O O . GLU A 1 136 ? 2.800 15.905 19.313 1.00 80.00 136 GLU A O 1
ATOM 1098 N N . ARG A 1 137 ? 3.762 15.804 17.287 1.00 79.25 137 ARG A N 1
ATOM 1099 C CA . ARG A 1 137 ? 3.962 17.262 17.169 1.00 79.25 137 ARG A CA 1
ATOM 1100 C C . ARG A 1 137 ? 2.649 18.040 17.179 1.00 79.25 137 ARG A C 1
ATOM 1102 O O . ARG A 1 137 ? 2.571 19.126 17.748 1.00 79.25 137 ARG A O 1
ATOM 1109 N N . ILE A 1 138 ? 1.612 17.514 16.531 1.00 80.19 138 ILE A N 1
ATOM 1110 C CA . ILE A 1 138 ? 0.289 18.150 16.526 1.00 80.19 138 ILE A CA 1
ATOM 1111 C C . ILE A 1 138 ? -0.313 18.113 17.934 1.00 80.19 138 ILE A C 1
ATOM 1113 O O . ILE A 1 138 ? -0.886 19.106 18.389 1.00 80.19 138 ILE A O 1
ATOM 1117 N N . ARG A 1 139 ? -0.168 16.983 18.634 1.00 79.94 139 ARG A N 1
ATOM 1118 C CA . ARG A 1 139 ? -0.668 16.809 19.998 1.00 79.94 139 ARG A CA 1
ATOM 1119 C C . ARG A 1 139 ? 0.033 17.744 20.982 1.00 79.94 139 ARG A C 1
ATOM 1121 O O . ARG A 1 139 ? -0.658 18.456 21.708 1.00 79.94 139 ARG A O 1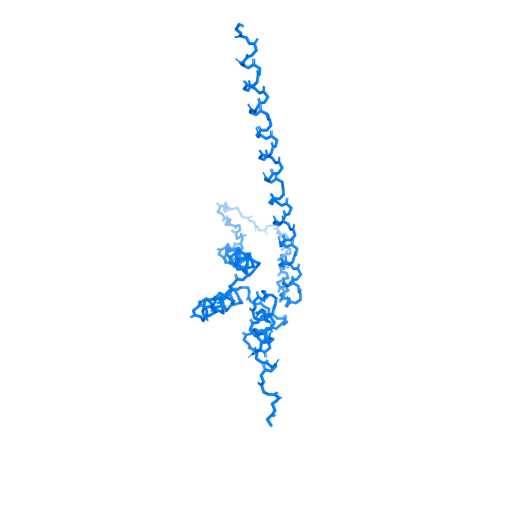
ATOM 1128 N N . SER A 1 140 ? 1.362 17.820 20.941 1.00 77.00 140 SER A N 1
ATOM 1129 C CA . SER A 1 140 ? 2.131 18.719 21.809 1.00 77.00 140 SER A CA 1
ATOM 1130 C C . SER A 1 140 ? 1.799 20.190 21.548 1.00 77.00 140 SER A C 1
ATOM 1132 O O . SER A 1 140 ? 1.583 20.952 22.487 1.00 77.00 140 SER A O 1
ATOM 1134 N N . LYS A 1 141 ? 1.629 20.596 20.282 1.00 74.12 141 LYS A N 1
ATOM 1135 C CA . LYS A 1 141 ? 1.219 21.968 19.937 1.00 74.12 141 LYS A CA 1
ATOM 1136 C C . LYS A 1 141 ? -0.186 22.315 20.447 1.00 74.12 141 LYS A C 1
ATOM 1138 O O . LYS A 1 141 ? -0.406 23.436 20.902 1.00 74.12 141 LYS A O 1
ATOM 1143 N N . LYS A 1 142 ? -1.133 21.368 20.410 1.00 72.50 142 LYS A N 1
ATOM 1144 C CA . LYS A 1 142 ? -2.477 21.542 20.998 1.00 72.50 142 LYS A CA 1
ATOM 1145 C C . LYS A 1 142 ? -2.433 21.653 22.522 1.00 72.50 142 LYS A C 1
ATOM 1147 O O . LYS A 1 142 ? -3.179 22.452 23.083 1.00 72.50 142 LYS A O 1
ATOM 1152 N N . GLU A 1 143 ? -1.582 20.877 23.189 1.00 72.25 143 GLU A N 1
ATOM 1153 C CA . GLU A 1 143 ? -1.407 20.963 24.643 1.00 72.25 143 GLU A CA 1
ATOM 1154 C C . GLU A 1 143 ? -0.845 22.318 25.065 1.00 72.25 143 GLU A C 1
ATOM 1156 O O . GLU A 1 143 ? -1.441 22.958 25.931 1.00 72.25 143 GLU A O 1
ATOM 1161 N N . VAL A 1 144 ? 0.202 22.797 24.386 1.00 72.00 144 VAL A N 1
ATOM 1162 C CA . VAL A 1 144 ? 0.769 24.137 24.611 1.00 72.00 144 VAL A CA 1
ATOM 1163 C C . VAL A 1 144 ? -0.274 25.228 24.359 1.00 72.00 144 VAL A C 1
ATOM 1165 O O . VAL A 1 144 ? -0.429 26.144 25.159 1.00 72.00 144 VAL A O 1
ATOM 1168 N N . HIS A 1 145 ? -1.061 25.127 23.284 1.00 73.12 145 HIS A N 1
ATOM 1169 C CA . HIS A 1 145 ? -2.104 26.118 23.016 1.00 73.12 145 HIS A CA 1
ATOM 1170 C C . HIS A 1 145 ? -3.186 26.138 24.112 1.00 73.12 145 HIS A C 1
ATOM 1172 O O . HIS A 1 145 ? -3.640 27.200 24.541 1.00 73.12 145 HIS A O 1
ATOM 1178 N N . ARG A 1 146 ? -3.563 24.966 24.637 1.00 70.75 146 ARG A N 1
ATOM 1179 C CA . ARG A 1 146 ? -4.542 24.856 25.723 1.00 70.75 146 ARG A CA 1
ATOM 1180 C C . ARG A 1 146 ? -4.020 25.428 27.042 1.00 70.75 146 ARG A C 1
ATOM 1182 O O . ARG A 1 146 ? -4.814 26.006 27.778 1.00 70.75 146 ARG A O 1
ATOM 1189 N N . THR A 1 147 ? -2.733 25.275 27.358 1.00 73.69 147 THR A N 1
ATOM 1190 C CA . THR A 1 147 ? -2.144 25.898 28.556 1.00 73.69 147 THR A CA 1
ATOM 1191 C C . THR A 1 147 ? -2.091 27.414 28.408 1.00 73.69 147 THR A C 1
ATOM 1193 O O . THR A 1 147 ? -2.552 28.102 29.310 1.00 73.69 147 THR A O 1
ATOM 1196 N N . THR A 1 148 ? -1.694 27.932 27.239 1.00 74.56 148 THR A N 1
ATOM 1197 C CA . THR A 1 148 ? -1.680 29.387 26.997 1.00 74.56 148 THR A CA 1
ATOM 1198 C C . THR A 1 148 ? -3.065 30.026 27.110 1.00 74.56 148 THR A C 1
ATOM 1200 O O . THR A 1 148 ? -3.203 31.082 27.714 1.00 74.56 148 THR A O 1
ATOM 1203 N N . ILE A 1 149 ? -4.122 29.375 26.601 1.00 78.75 149 ILE A N 1
ATOM 1204 C CA . ILE A 1 149 ? -5.496 29.888 26.737 1.00 78.75 149 ILE A CA 1
ATOM 1205 C C . ILE A 1 149 ? -5.919 29.934 28.210 1.00 78.75 149 ILE A C 1
ATOM 1207 O O . ILE A 1 149 ? -6.563 30.891 28.630 1.00 78.75 149 ILE A O 1
ATOM 1211 N N . LYS A 1 150 ? -5.557 28.915 29.002 1.00 74.25 150 LYS A N 1
ATOM 1212 C CA . LYS A 1 150 ? -5.865 28.877 30.438 1.00 74.25 150 LYS A CA 1
ATOM 1213 C C . LYS A 1 150 ? -5.126 29.957 31.223 1.00 74.25 150 LYS A C 1
ATOM 1215 O O . LYS A 1 150 ? -5.733 30.561 32.095 1.00 74.25 150 LYS A O 1
ATOM 1220 N N . GLU A 1 151 ? -3.855 30.195 30.915 1.00 78.06 151 GLU A N 1
ATOM 1221 C CA . GLU A 1 151 ? -3.058 31.255 31.543 1.00 78.06 151 GLU A CA 1
ATOM 1222 C C . GLU A 1 151 ? -3.643 32.641 31.245 1.00 78.06 151 GLU A C 1
ATOM 1224 O O . GLU A 1 151 ? -3.838 33.431 32.162 1.00 78.06 151 GLU A O 1
ATOM 1229 N N . VAL A 1 152 ? -4.025 32.910 29.991 1.00 79.88 152 VAL A N 1
ATOM 1230 C CA . VAL A 1 152 ? -4.658 34.184 29.605 1.00 79.88 152 VAL A CA 1
ATOM 1231 C C . VAL A 1 152 ? -6.024 34.376 30.280 1.00 79.88 152 VAL A C 1
ATOM 1233 O O . VAL A 1 152 ? -6.330 35.471 30.741 1.00 79.88 152 VAL A O 1
ATOM 1236 N N . LEU A 1 153 ? -6.839 33.320 30.385 1.00 77.12 153 LEU A N 1
ATOM 1237 C CA . LEU A 1 153 ? -8.127 33.359 31.096 1.00 77.12 153 LEU A CA 1
ATOM 1238 C C . LEU A 1 153 ? -7.978 33.547 32.612 1.00 77.12 153 LEU A C 1
ATOM 1240 O O . LEU A 1 153 ? -8.846 34.158 33.226 1.00 77.12 153 LEU A O 1
ATOM 1244 N N . ALA A 1 154 ? -6.911 33.019 33.215 1.00 77.00 154 ALA A N 1
ATOM 1245 C CA . ALA A 1 154 ? -6.637 33.195 34.639 1.00 77.00 154 ALA A CA 1
ATOM 1246 C C . ALA A 1 154 ? -6.241 34.643 34.961 1.00 77.00 154 ALA A C 1
ATOM 1248 O O . ALA A 1 154 ? -6.758 35.207 35.918 1.00 77.00 154 ALA A O 1
ATOM 1249 N N . ILE A 1 155 ? -5.411 35.262 34.113 1.00 78.00 155 ILE A N 1
ATOM 1250 C CA . ILE A 1 155 ? -5.028 36.678 34.243 1.00 78.00 155 ILE A CA 1
ATOM 1251 C C . ILE A 1 155 ? -6.264 37.590 34.170 1.00 78.00 155 ILE A 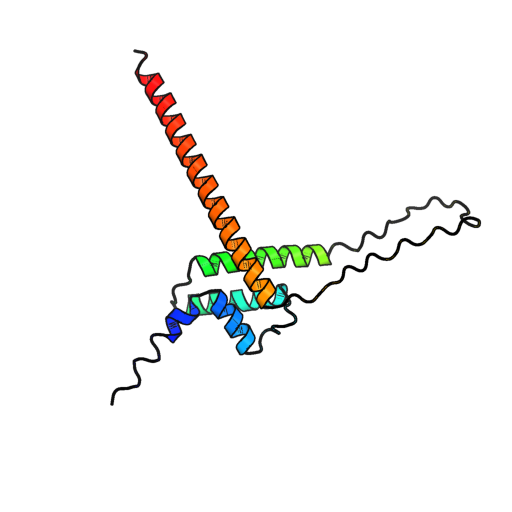C 1
ATOM 1253 O O . ILE A 1 155 ? -6.366 38.550 34.923 1.00 78.00 155 ILE A O 1
ATOM 1257 N N . ALA A 1 156 ? -7.244 37.261 33.322 1.00 68.06 156 ALA A N 1
ATOM 1258 C CA . ALA A 1 156 ? -8.477 38.039 33.180 1.00 68.06 156 ALA A CA 1
ATOM 1259 C C . ALA A 1 156 ? -9.437 37.951 34.385 1.00 68.06 156 ALA A C 1
ATOM 1261 O O . ALA A 1 156 ? -10.362 38.749 34.472 1.00 68.06 156 ALA A O 1
ATOM 1262 N N . HIS A 1 157 ? -9.253 36.986 35.293 1.00 65.44 157 HIS A N 1
ATOM 1263 C CA . HIS A 1 157 ? -10.053 36.855 36.517 1.00 65.44 157 HIS A CA 1
ATOM 1264 C C . HIS A 1 157 ? -9.393 37.496 37.752 1.00 65.44 157 HIS A C 1
ATOM 1266 O O . HIS A 1 157 ? -10.018 37.518 38.810 1.00 65.44 157 HIS A O 1
ATOM 1272 N N . GLU A 1 158 ? -8.157 37.994 37.641 1.00 64.31 158 GLU A N 1
ATOM 1273 C CA . GLU A 1 158 ? -7.428 38.661 38.735 1.00 64.31 158 GLU A CA 1
ATOM 1274 C C . GLU A 1 158 ? -7.528 40.201 38.696 1.00 64.31 158 GLU A C 1
ATOM 1276 O O . GLU A 1 158 ? -7.075 40.859 39.632 1.00 64.31 158 GLU A O 1
ATOM 1281 N N . GLU A 1 159 ? -8.147 40.783 37.662 1.00 56.16 159 GLU A N 1
ATOM 1282 C CA . GLU A 1 159 ? -8.491 42.212 37.589 1.00 56.16 159 GLU A CA 1
ATOM 1283 C C . GLU A 1 159 ? -9.997 42.425 37.846 1.00 56.16 159 GLU A C 1
ATOM 1285 O O . GLU A 1 159 ? -10.763 42.607 36.906 1.00 56.16 159 GLU A O 1
ATOM 1290 N N . ASP A 1 160 ? -10.421 42.392 39.114 1.00 51.97 160 ASP A N 1
ATOM 1291 C CA . ASP A 1 160 ? -11.658 43.027 39.622 1.00 51.97 160 ASP A CA 1
ATOM 1292 C C . ASP A 1 160 ? -11.497 43.401 41.110 1.00 51.97 160 ASP A C 1
ATOM 1294 O O . ASP A 1 160 ? -11.072 42.533 41.911 1.00 51.97 160 ASP A O 1
#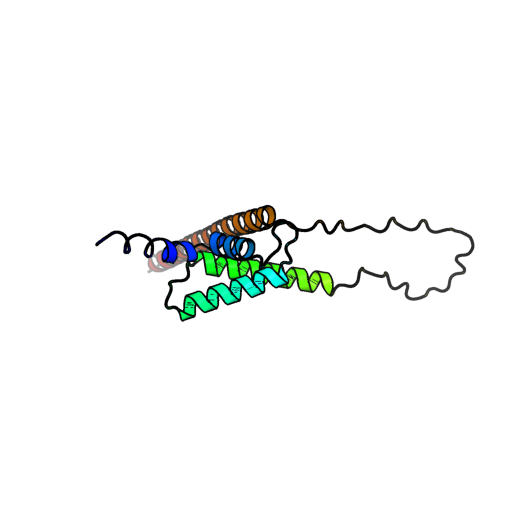

Radius of gyration: 26.52 Å; chains: 1; bounding box: 46×79×78 Å